Protein AF-A0A923IK73-F1 (afdb_monomer_lite)

Radius of gyration: 17.34 Å; chains: 1; bounding box: 47×24×45 Å

pLDDT: mean 95.34, std 6.05, range [48.44, 98.56]

Foldseek 3Di:
DQDAADPQQLVLLVVLLVQLLVLLVVVLVVVLVVLVVCCVPVVPDPVVSVVVSVVSVVVSVVVSCVQPPPDDRSCSLVNLLVSCLVVSDDLVSCPPGDPVSSVSSPVSNVVVVVD

Secondary structure (DSSP, 8-state):
------HHHHHHHHHHHHHHHHHHHHHHHHHHHHHHHHHHHH---HHHHHHHHHHHHHHHHHHHHHHHTT--GGGHHHHHHHHHHTTSS-GGGGTTS-HHHHHHHHHHHHHHHH-

Sequence (115 aa):
MNFEFSKADKKLVRQIIETGLQREFANGLVKMGKIIKDWELKGTSSQDAYYKLFKALKNFDKHIARRYDKLTGSQYKLIVASQLYDEVIGEDDLNGLSDEAKSEIISTSQIFREL

Structure (mmCIF, N/CA/C/O backbone):
data_AF-A0A923IK73-F1
#
_entry.id   AF-A0A923IK73-F1
#
loop_
_atom_site.group_PDB
_atom_site.id
_atom_site.type_symbol
_atom_site.label_atom_id
_atom_site.label_alt_id
_atom_site.label_comp_id
_atom_site.label_asym_id
_atom_site.label_entity_id
_atom_site.label_seq_id
_atom_site.pdbx_PDB_ins_code
_atom_site.Cartn_x
_atom_site.Cartn_y
_atom_site.Cartn_z
_atom_site.occupancy
_atom_site.B_iso_or_equiv
_atom_site.auth_seq_id
_atom_site.auth_comp_id
_atom_site.auth_asym_id
_atom_site.auth_atom_id
_atom_site.pdbx_PDB_model_num
ATOM 1 N N . MET A 1 1 ? 22.833 0.455 -5.876 1.00 48.44 1 MET A N 1
ATOM 2 C CA . MET A 1 1 ? 22.893 0.635 -7.342 1.00 48.44 1 MET A CA 1
ATOM 3 C C . MET A 1 1 ? 21.567 1.261 -7.765 1.00 48.44 1 MET A C 1
ATOM 5 O O . MET A 1 1 ? 20.534 0.730 -7.372 1.00 48.44 1 MET A O 1
ATOM 9 N N . ASN A 1 2 ? 21.569 2.427 -8.420 1.00 70.38 2 ASN A N 1
ATOM 10 C CA . ASN A 1 2 ? 20.329 3.107 -8.819 1.00 70.38 2 ASN A CA 1
ATOM 11 C C . ASN A 1 2 ? 19.827 2.490 -10.126 1.00 70.38 2 ASN A C 1
ATOM 13 O O . ASN A 1 2 ? 20.358 2.799 -11.187 1.00 70.38 2 ASN A O 1
ATOM 17 N N . PHE A 1 3 ? 18.838 1.604 -10.034 1.00 86.38 3 PHE A N 1
ATOM 18 C CA . PHE A 1 3 ? 18.122 1.109 -11.205 1.00 86.38 3 PHE A CA 1
ATOM 19 C C . PHE A 1 3 ? 17.236 2.220 -11.775 1.00 86.38 3 PHE A C 1
ATOM 21 O O . PHE A 1 3 ? 16.479 2.852 -11.032 1.00 86.38 3 PHE A O 1
ATOM 28 N N . GLU A 1 4 ? 17.318 2.450 -13.082 1.00 92.12 4 GLU A N 1
ATOM 29 C CA . GLU A 1 4 ? 16.491 3.425 -13.781 1.00 92.12 4 GLU A CA 1
ATOM 30 C C . GLU A 1 4 ? 15.623 2.730 -14.829 1.00 92.12 4 GLU A C 1
ATOM 32 O O . GLU A 1 4 ? 16.114 2.147 -15.788 1.00 92.12 4 GLU A O 1
ATOM 37 N N . PHE A 1 5 ? 14.306 2.845 -14.666 1.00 94.62 5 PHE A N 1
ATOM 38 C CA . PHE A 1 5 ? 13.351 2.309 -15.628 1.00 94.62 5 PHE A CA 1
ATOM 39 C C . PHE A 1 5 ? 13.496 2.957 -17.012 1.00 94.62 5 PHE A C 1
ATOM 41 O O . PHE A 1 5 ? 13.654 4.182 -17.141 1.00 94.62 5 PHE A O 1
ATOM 48 N N . SER A 1 6 ? 13.292 2.145 -18.050 1.00 95.81 6 SER A N 1
ATOM 49 C CA . SER A 1 6 ? 13.088 2.627 -19.415 1.00 95.81 6 SER A CA 1
ATOM 50 C C . SER A 1 6 ? 11.888 3.585 -19.493 1.00 95.81 6 SER A C 1
ATOM 52 O O . SER A 1 6 ? 11.014 3.609 -18.625 1.00 95.81 6 SER A O 1
ATOM 54 N N . LYS A 1 7 ? 11.789 4.391 -20.557 1.00 95.06 7 LYS A N 1
ATOM 55 C CA . LYS A 1 7 ? 10.639 5.300 -20.741 1.00 95.06 7 LYS A CA 1
ATOM 56 C C . LYS A 1 7 ? 9.302 4.544 -20.808 1.00 95.06 7 LYS A C 1
ATOM 58 O O . LYS A 1 7 ? 8.299 5.057 -20.312 1.00 95.06 7 LYS A O 1
ATOM 63 N N . ALA A 1 8 ? 9.297 3.356 -21.415 1.00 95.75 8 ALA A N 1
ATOM 64 C CA . ALA A 1 8 ? 8.117 2.500 -21.501 1.00 95.75 8 ALA A CA 1
ATOM 65 C C . ALA A 1 8 ? 7.738 1.949 -20.118 1.00 95.75 8 ALA A C 1
ATOM 67 O O . ALA A 1 8 ? 6.603 2.142 -19.682 1.00 95.75 8 ALA A O 1
ATOM 68 N N . ASP A 1 9 ? 8.708 1.398 -19.383 1.00 97.75 9 ASP A N 1
ATOM 69 C CA . ASP A 1 9 ? 8.479 0.868 -18.036 1.00 97.75 9 ASP A CA 1
ATOM 70 C C . ASP A 1 9 ? 8.059 1.972 -17.058 1.00 97.75 9 ASP A C 1
ATOM 72 O O . ASP A 1 9 ? 7.131 1.779 -16.284 1.00 97.75 9 ASP A O 1
ATOM 76 N N . LYS A 1 10 ? 8.637 3.183 -17.139 1.00 96.75 10 LYS A N 1
ATOM 77 C CA . LYS A 1 10 ? 8.213 4.338 -16.318 1.00 96.75 10 LYS A CA 1
ATOM 78 C C . LYS A 1 10 ? 6.726 4.647 -16.479 1.00 96.75 10 LYS A C 1
ATOM 80 O O . LYS A 1 10 ? 6.090 5.063 -15.512 1.00 96.75 10 LYS A O 1
ATOM 85 N N . LYS A 1 11 ? 6.174 4.493 -17.687 1.00 96.88 11 LYS A N 1
ATOM 86 C CA . LYS A 1 11 ? 4.744 4.717 -17.935 1.00 96.88 11 LYS A CA 1
ATOM 87 C C . LYS A 1 11 ? 3.901 3.638 -17.255 1.00 96.88 11 LYS A C 1
ATOM 89 O O . LYS A 1 11 ? 2.952 3.988 -16.563 1.00 96.88 11 LYS A O 1
ATOM 94 N N . LEU A 1 12 ? 4.264 2.369 -17.426 1.00 98.00 12 LEU A N 1
ATOM 95 C CA . LEU A 1 12 ? 3.551 1.240 -16.824 1.00 98.00 12 LEU A CA 1
ATOM 96 C C . LEU A 1 12 ? 3.639 1.271 -15.294 1.00 98.00 12 LEU A C 1
ATOM 98 O O . LEU A 1 12 ? 2.625 1.170 -14.615 1.00 98.00 12 LEU A O 1
ATOM 102 N N . VAL A 1 13 ? 4.822 1.539 -14.744 1.00 97.75 13 VAL A N 1
ATOM 103 C CA . VAL A 1 13 ? 5.033 1.676 -13.299 1.00 97.75 13 VAL A CA 1
ATOM 104 C C . VAL A 1 13 ? 4.153 2.770 -12.696 1.00 97.75 13 VAL A C 1
ATOM 106 O O . VAL A 1 13 ? 3.568 2.552 -11.642 1.00 97.75 13 VAL A O 1
ATOM 109 N N . ARG A 1 14 ? 3.981 3.924 -13.355 1.00 97.06 14 ARG A N 1
ATOM 110 C CA . ARG A 1 14 ? 3.040 4.954 -12.872 1.00 97.06 14 ARG A CA 1
ATOM 111 C C . ARG A 1 14 ? 1.612 4.426 -12.771 1.00 97.06 14 ARG A C 1
ATOM 113 O O . ARG A 1 14 ? 0.961 4.659 -11.761 1.00 97.06 14 ARG A O 1
ATOM 120 N N . GLN A 1 15 ? 1.157 3.688 -13.781 1.00 97.88 15 GLN A N 1
ATOM 121 C CA . GLN A 1 15 ? -0.184 3.098 -13.792 1.00 97.88 15 GLN A CA 1
ATOM 122 C C . GLN A 1 15 ? -0.352 2.051 -12.682 1.00 97.88 15 GLN A C 1
ATOM 124 O O . GLN A 1 15 ? -1.396 2.004 -12.033 1.00 97.88 15 GLN A O 1
ATOM 129 N N . ILE A 1 16 ? 0.686 1.253 -12.421 1.00 98.44 16 ILE A N 1
ATOM 130 C CA . ILE A 1 16 ? 0.715 0.293 -11.311 1.00 98.44 16 ILE A CA 1
ATOM 131 C C . ILE A 1 16 ? 0.646 1.033 -9.968 1.00 98.44 16 ILE A C 1
ATOM 133 O O . ILE A 1 16 ? -0.184 0.690 -9.129 1.00 98.44 16 ILE A O 1
ATOM 137 N N . ILE A 1 17 ? 1.443 2.094 -9.786 1.00 98.31 17 ILE A N 1
ATOM 138 C CA . ILE A 1 17 ? 1.437 2.927 -8.572 1.00 98.31 17 ILE A CA 1
ATOM 139 C C . ILE A 1 17 ? 0.049 3.520 -8.328 1.00 98.31 17 ILE A C 1
ATOM 141 O O . ILE A 1 17 ? -0.462 3.422 -7.213 1.00 98.31 17 ILE A O 1
ATOM 145 N N . GLU A 1 18 ? -0.567 4.106 -9.357 1.00 97.56 18 GLU A N 1
ATOM 146 C CA . GLU A 1 18 ? -1.918 4.674 -9.292 1.00 97.56 18 GL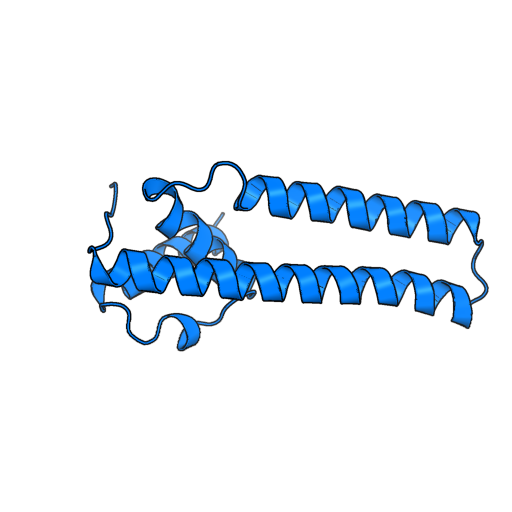U A CA 1
ATOM 147 C C . GLU A 1 18 ? -2.965 3.607 -8.950 1.00 97.56 18 GLU A C 1
ATOM 149 O O . GLU A 1 18 ? -3.819 3.831 -8.091 1.00 97.56 18 GLU A O 1
ATOM 154 N N . THR A 1 19 ? -2.866 2.425 -9.561 1.00 98.06 19 THR A N 1
ATOM 155 C CA . THR A 1 19 ? -3.750 1.286 -9.270 1.00 98.06 19 THR A CA 1
ATOM 156 C C . THR A 1 19 ? -3.612 0.841 -7.817 1.00 98.06 19 THR A C 1
ATOM 158 O O . THR A 1 19 ? -4.616 0.697 -7.115 1.00 98.06 19 THR A O 1
ATOM 161 N N . GLY A 1 20 ? -2.381 0.674 -7.334 1.00 98.25 20 GLY A N 1
ATOM 162 C CA . GLY A 1 20 ? -2.124 0.322 -5.945 1.00 98.25 20 GLY A CA 1
ATOM 163 C C . GLY A 1 20 ? -2.632 1.396 -4.981 1.00 98.25 20 GLY A C 1
ATOM 164 O O . GLY A 1 20 ? -3.307 1.061 -4.014 1.00 98.25 20 GLY A O 1
ATOM 165 N N . LEU A 1 21 ? -2.435 2.685 -5.282 1.00 98.06 21 LEU A N 1
ATOM 166 C CA . LEU A 1 21 ? -2.963 3.793 -4.479 1.00 98.06 21 LEU A CA 1
ATOM 167 C C . LEU A 1 21 ? -4.494 3.728 -4.347 1.00 98.06 21 LEU A C 1
ATOM 169 O O . LEU A 1 21 ? -5.022 3.877 -3.244 1.00 98.06 21 LEU A O 1
ATOM 173 N N . GLN A 1 22 ? -5.214 3.457 -5.440 1.00 98.31 22 GLN A N 1
ATOM 174 C CA . GLN A 1 22 ? -6.671 3.287 -5.394 1.00 98.31 22 GLN A CA 1
ATOM 175 C C . GLN A 1 22 ? -7.087 2.088 -4.532 1.00 98.31 22 GLN A C 1
ATOM 177 O O . GLN A 1 22 ? -8.014 2.202 -3.724 1.00 98.31 22 GLN A O 1
ATOM 182 N N . ARG A 1 23 ? -6.379 0.957 -4.639 1.00 98.56 23 ARG A N 1
ATOM 183 C CA . ARG A 1 23 ? -6.618 -0.219 -3.782 1.00 98.56 23 ARG A CA 1
ATOM 184 C C . ARG A 1 23 ? -6.357 0.092 -2.309 1.00 98.56 23 ARG A C 1
ATOM 186 O O . ARG A 1 23 ? -7.129 -0.330 -1.452 1.00 98.56 23 ARG A O 1
ATOM 193 N N . GLU A 1 24 ? -5.329 0.876 -1.993 1.00 98.06 24 GLU A N 1
ATOM 194 C CA . GLU A 1 24 ? -5.068 1.298 -0.615 1.00 98.06 24 GLU A CA 1
ATOM 195 C C . GLU A 1 24 ? -6.172 2.188 -0.059 1.00 98.06 24 GLU A C 1
ATOM 197 O O . GLU A 1 24 ? -6.609 1.959 1.070 1.00 98.06 24 GLU A O 1
ATOM 202 N N . PHE A 1 25 ? -6.661 3.158 -0.837 1.00 98.38 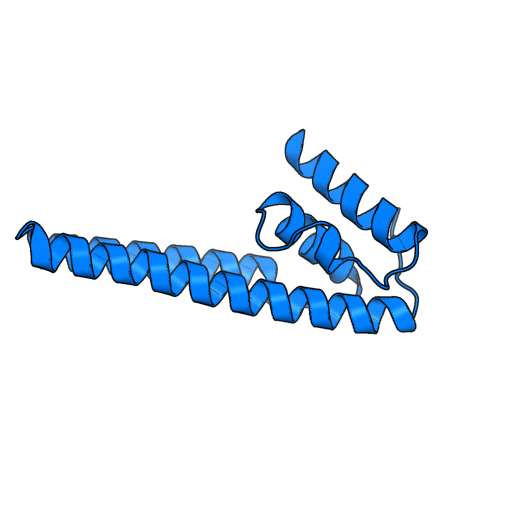25 PHE A N 1
ATOM 203 C CA . PHE A 1 25 ? -7.813 3.967 -0.436 1.00 98.38 25 PHE A CA 1
ATOM 204 C C . PHE A 1 25 ? -9.049 3.105 -0.190 1.00 98.38 25 PHE A C 1
ATOM 206 O O . PHE A 1 25 ? -9.685 3.254 0.854 1.00 98.38 25 PHE A O 1
ATOM 213 N N . ALA A 1 26 ? -9.351 2.160 -1.083 1.00 98.38 26 ALA A N 1
ATOM 214 C CA . ALA A 1 26 ? -10.454 1.221 -0.889 1.00 98.38 26 ALA A CA 1
ATOM 215 C C . ALA A 1 26 ? -10.283 0.404 0.407 1.00 98.38 26 ALA A C 1
ATOM 217 O O . ALA A 1 26 ? -11.202 0.335 1.225 1.00 98.38 26 ALA A O 1
ATOM 218 N N . ASN A 1 27 ? -9.086 -0.133 0.656 1.00 97.06 27 ASN A N 1
ATOM 219 C CA . ASN A 1 27 ? -8.768 -0.882 1.874 1.00 97.06 27 ASN A CA 1
ATOM 220 C C . ASN A 1 27 ? -8.884 -0.020 3.140 1.00 97.06 27 ASN A C 1
ATOM 222 O O . ASN A 1 27 ? -9.383 -0.487 4.168 1.00 97.06 27 ASN A O 1
ATOM 226 N N . GLY A 1 28 ? -8.442 1.238 3.081 1.00 97.56 28 GLY A N 1
ATOM 227 C CA . GLY A 1 28 ? -8.629 2.224 4.142 1.00 97.56 28 GLY A CA 1
ATOM 228 C C . GLY A 1 28 ? -10.111 2.437 4.437 1.00 97.56 28 GLY A C 1
ATOM 229 O O . GLY A 1 28 ? -10.549 2.232 5.565 1.00 97.56 28 GLY A O 1
ATOM 230 N N . LEU A 1 29 ? -10.916 2.743 3.419 1.00 98.38 29 LEU A N 1
ATOM 231 C CA . LEU A 1 29 ? -12.362 2.938 3.572 1.00 98.38 29 LEU A CA 1
ATOM 232 C C . LEU A 1 29 ? -13.056 1.711 4.179 1.00 98.38 29 LEU A C 1
ATOM 234 O O . LEU A 1 29 ? -13.865 1.865 5.094 1.00 98.38 29 LEU A O 1
ATOM 238 N N . VAL A 1 30 ? -12.697 0.497 3.753 1.00 98.19 30 VAL A N 1
ATOM 239 C CA . VAL A 1 30 ? -13.226 -0.752 4.331 1.00 98.19 30 VAL A CA 1
ATOM 240 C C . VAL A 1 30 ? -12.876 -0.876 5.818 1.00 98.19 30 VAL A C 1
ATOM 242 O O . VAL A 1 30 ? -13.745 -1.202 6.632 1.00 98.19 30 VAL A O 1
ATOM 245 N N . LYS A 1 31 ? -11.628 -0.583 6.208 1.00 97.31 31 LYS A N 1
ATOM 246 C CA . LYS A 1 31 ? -11.194 -0.613 7.619 1.00 97.31 31 LYS A CA 1
ATOM 247 C C . LYS A 1 31 ? -11.980 0.386 8.471 1.00 97.31 3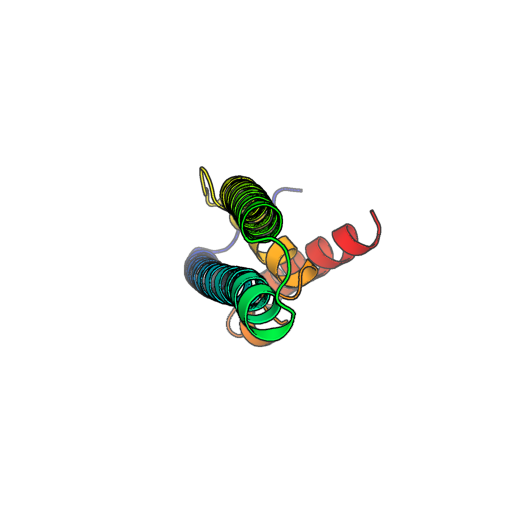1 LYS A C 1
ATOM 249 O O . LYS A 1 31 ? -12.417 0.038 9.567 1.00 97.31 31 LYS A O 1
ATOM 254 N N . MET A 1 32 ? -12.197 1.595 7.964 1.00 98.06 32 MET A N 1
ATOM 255 C CA . MET A 1 32 ? -12.959 2.648 8.643 1.00 98.06 32 MET A CA 1
ATOM 256 C C . MET A 1 32 ? -14.439 2.258 8.759 1.00 98.06 32 MET A C 1
ATOM 258 O O . MET A 1 32 ? -15.017 2.354 9.841 1.00 98.06 32 MET A O 1
ATOM 262 N N . GLY A 1 33 ? -15.029 1.728 7.685 1.00 97.94 33 GLY A N 1
ATOM 263 C CA . GLY A 1 33 ? -16.404 1.226 7.675 1.00 97.94 33 GLY A CA 1
ATOM 264 C C . GLY A 1 33 ? -16.630 0.095 8.680 1.00 97.94 33 GLY A C 1
ATOM 265 O O . GLY A 1 33 ? -17.665 0.057 9.340 1.00 97.94 33 GLY A O 1
ATOM 266 N N . LYS A 1 34 ? -15.638 -0.783 8.887 1.00 97.31 34 LYS A N 1
ATOM 267 C CA . LYS A 1 34 ? -15.707 -1.822 9.925 1.00 97.31 34 LYS A CA 1
ATOM 268 C C . LYS A 1 34 ? -15.815 -1.234 11.336 1.00 97.31 34 LYS A C 1
ATOM 270 O O . LYS A 1 34 ? -16.568 -1.775 12.137 1.00 97.31 34 LYS A O 1
ATOM 275 N N . ILE A 1 35 ? -15.112 -0.138 11.638 1.00 97.44 35 ILE A N 1
ATOM 276 C CA . ILE A 1 35 ? -15.198 0.532 12.951 1.00 97.44 35 ILE A CA 1
ATOM 277 C C . ILE A 1 35 ? -16.615 1.065 13.186 1.00 97.44 35 ILE A C 1
ATOM 279 O O . ILE A 1 35 ? -17.163 0.874 14.270 1.00 97.44 35 ILE A O 1
ATOM 283 N N . ILE A 1 36 ? -17.210 1.692 12.168 1.00 97.25 36 ILE A N 1
ATOM 284 C CA . ILE A 1 36 ? -18.583 2.215 12.231 1.00 97.25 36 ILE A CA 1
ATOM 285 C C . ILE A 1 36 ? -19.572 1.063 12.435 1.00 97.25 36 ILE A C 1
ATOM 287 O O . ILE A 1 36 ? -20.358 1.089 13.376 1.00 97.25 36 ILE A O 1
ATOM 291 N N . LYS A 1 37 ? -19.464 0.003 11.628 1.00 97.00 37 LYS A N 1
ATOM 292 C CA . LYS A 1 37 ? -20.332 -1.176 11.732 1.00 97.00 37 LYS A CA 1
ATOM 293 C C . LYS A 1 37 ? -20.208 -1.879 13.087 1.00 97.00 37 LYS A C 1
ATOM 295 O O . LYS A 1 37 ? -21.202 -2.324 13.651 1.00 97.00 37 LYS A O 1
ATOM 300 N N . ASP A 1 38 ? -18.993 -1.991 13.621 1.00 95.69 38 ASP A N 1
ATOM 301 C CA . ASP A 1 38 ? -18.765 -2.562 14.949 1.00 95.69 38 ASP A CA 1
ATOM 302 C C . ASP A 1 38 ? -19.445 -1.727 16.042 1.00 95.69 38 ASP A C 1
ATOM 304 O O . ASP A 1 38 ? -20.010 -2.304 16.970 1.00 95.69 38 ASP A O 1
ATOM 308 N N . TRP A 1 39 ? -19.428 -0.397 15.927 1.00 96.75 39 TRP A N 1
ATOM 309 C CA . TRP A 1 39 ? -20.139 0.496 16.842 1.00 96.75 39 TRP A CA 1
ATOM 310 C C . TRP A 1 39 ? -21.658 0.315 16.765 1.00 96.75 39 TRP A C 1
ATOM 312 O O . TRP A 1 39 ? -22.287 0.110 17.804 1.00 96.75 39 TRP A O 1
ATOM 322 N N . GLU A 1 40 ? -22.222 0.302 15.556 1.00 95.81 40 GLU A N 1
ATOM 323 C CA . GLU A 1 40 ? -23.660 0.114 15.321 1.00 95.81 40 GLU A CA 1
ATOM 324 C C . GLU A 1 40 ? -24.170 -1.230 15.861 1.00 95.81 40 GLU A C 1
ATOM 326 O O . GLU A 1 40 ? -25.242 -1.294 16.457 1.00 95.81 40 GLU A O 1
ATOM 331 N N . LEU A 1 41 ? -23.400 -2.309 15.680 1.00 95.75 41 LEU A N 1
ATOM 332 C CA . LEU A 1 41 ? -23.828 -3.661 16.051 1.00 95.75 41 LEU A CA 1
ATOM 333 C C . LEU A 1 41 ? -23.578 -4.009 17.519 1.00 95.75 41 LEU A C 1
ATOM 335 O O . LEU A 1 41 ? -24.355 -4.754 18.112 1.00 95.75 41 LEU A O 1
ATOM 339 N N . LYS A 1 42 ? -22.467 -3.542 18.098 1.00 92.81 42 LYS A N 1
ATOM 340 C CA . LYS A 1 42 ? -22.041 -3.947 19.450 1.00 92.81 42 LYS A CA 1
ATOM 341 C C . LYS A 1 42 ? -22.469 -2.957 20.528 1.00 92.81 42 LYS A C 1
ATOM 343 O O . LYS A 1 42 ? -22.237 -3.229 21.703 1.00 92.81 42 LYS A O 1
ATOM 348 N N . GLY A 1 43 ? -23.036 -1.808 20.151 1.00 82.62 43 GLY A N 1
ATOM 349 C CA . GLY A 1 43 ? -23.468 -0.777 21.097 1.00 82.62 43 GLY A CA 1
ATOM 350 C C . GLY A 1 43 ? -22.323 -0.216 21.945 1.00 82.62 43 GLY A C 1
ATOM 351 O O . GLY A 1 43 ? -22.540 0.207 23.077 1.00 82.62 43 GLY A O 1
ATOM 352 N N . THR A 1 44 ? -21.085 -0.251 21.436 1.00 83.62 44 THR A N 1
ATOM 353 C CA . THR A 1 44 ? -19.932 0.331 22.141 1.00 83.62 44 THR A CA 1
ATOM 354 C C . THR A 1 44 ? -20.108 1.840 22.307 1.00 83.62 44 THR A C 1
ATOM 356 O O . THR A 1 44 ? -20.816 2.468 21.525 1.00 83.62 44 THR A O 1
ATOM 359 N N . SER A 1 45 ? -19.418 2.444 23.277 1.00 94.00 45 SER A N 1
ATOM 360 C CA . SER A 1 45 ? -19.421 3.900 23.462 1.00 94.00 45 SER A CA 1
ATOM 361 C C . SER A 1 45 ? -19.139 4.644 22.150 1.00 94.00 45 SER A C 1
ATOM 363 O O . SER A 1 45 ? -18.128 4.395 21.484 1.00 94.00 45 SER A O 1
ATOM 365 N N . SER A 1 46 ? -20.009 5.594 21.796 1.00 96.19 46 SER A N 1
ATOM 366 C CA . SER A 1 46 ? -19.834 6.443 20.611 1.00 96.19 46 SER A CA 1
ATOM 367 C C . SER A 1 46 ? -18.542 7.259 20.678 1.00 96.19 46 SER A C 1
ATOM 369 O O . SER A 1 46 ? -17.899 7.482 19.654 1.00 96.19 46 SER A O 1
ATOM 371 N N . GLN A 1 47 ? -18.117 7.655 21.882 1.00 97.25 47 GLN A N 1
ATOM 372 C CA . GLN A 1 47 ? -16.851 8.358 22.094 1.00 97.25 47 GLN A CA 1
ATOM 373 C C . GLN A 1 47 ? -15.652 7.472 21.726 1.00 97.25 47 GLN A C 1
ATOM 375 O O . GLN A 1 47 ? -14.744 7.911 21.017 1.00 97.25 47 GLN A O 1
ATOM 380 N N . ASP A 1 48 ? -15.665 6.206 22.146 1.00 96.38 48 ASP A N 1
ATOM 381 C CA . ASP A 1 48 ? -14.589 5.263 21.832 1.00 96.38 48 ASP A CA 1
ATOM 382 C C . ASP A 1 48 ? -14.537 4.949 20.338 1.00 96.38 48 ASP A C 1
ATOM 384 O O . ASP A 1 48 ? -13.454 4.891 19.749 1.00 96.38 48 ASP A O 1
ATOM 388 N N . ALA A 1 49 ? -15.701 4.755 19.713 1.00 97.38 49 ALA A N 1
ATOM 389 C CA . ALA A 1 49 ? -15.807 4.536 18.275 1.00 97.38 49 ALA A CA 1
ATOM 390 C C . ALA A 1 49 ? -15.249 5.729 17.487 1.00 97.38 49 ALA A C 1
ATOM 392 O O . ALA A 1 49 ? -14.431 5.538 16.582 1.00 97.38 49 ALA A O 1
ATOM 393 N N . TYR A 1 50 ? -15.605 6.953 17.888 1.00 97.81 50 TYR A N 1
ATOM 394 C CA . TYR A 1 50 ? -15.093 8.185 17.292 1.00 97.81 50 TYR A CA 1
ATOM 395 C C . TYR A 1 50 ? -13.563 8.273 17.378 1.00 97.81 50 TYR A C 1
ATOM 397 O O . TYR A 1 50 ? -12.896 8.473 16.360 1.00 97.81 50 TYR A O 1
ATOM 405 N N . TYR A 1 51 ? -12.973 8.062 18.559 1.00 98.00 51 TYR A N 1
ATOM 406 C CA . TYR A 1 51 ? -11.515 8.128 18.702 1.00 98.00 51 TYR A CA 1
ATOM 407 C C . TYR A 1 51 ? -10.790 7.008 17.953 1.00 98.00 51 TYR A C 1
ATOM 409 O O . TYR A 1 51 ? -9.718 7.246 17.388 1.00 98.00 51 TYR A O 1
ATOM 417 N N . LYS A 1 52 ? -11.363 5.799 17.900 1.00 97.44 52 LYS A N 1
ATOM 418 C CA . LYS A 1 52 ? -10.822 4.695 17.091 1.00 97.44 52 LYS A CA 1
ATOM 419 C C . LYS A 1 52 ? -10.826 5.046 15.608 1.00 97.44 52 LYS A C 1
ATOM 421 O O . LYS A 1 52 ? -9.798 4.866 14.954 1.00 97.44 52 LYS A O 1
ATOM 426 N N . LEU A 1 53 ? -11.935 5.584 15.099 1.00 98.25 53 LEU A N 1
ATOM 427 C CA . LEU A 1 53 ? -12.056 6.015 13.708 1.00 98.25 53 LEU A CA 1
ATOM 428 C C . LEU A 1 53 ? -11.043 7.117 13.384 1.00 98.25 53 LEU A C 1
ATOM 430 O O . LEU A 1 53 ? -10.291 6.994 12.419 1.00 98.25 53 LEU A O 1
ATOM 434 N N . PHE A 1 54 ? -10.957 8.150 14.225 1.00 98.25 54 PHE A N 1
ATOM 435 C CA . PHE A 1 54 ? -10.003 9.244 14.046 1.00 98.25 54 PHE A CA 1
ATOM 436 C C . PHE A 1 54 ? -8.550 8.752 14.039 1.00 98.25 54 PHE A C 1
ATOM 438 O O . PHE A 1 54 ? -7.760 9.140 13.177 1.00 98.25 54 PHE A O 1
ATOM 445 N N . LYS A 1 55 ? -8.184 7.859 14.967 1.00 98.31 55 LYS A N 1
ATOM 446 C CA . LYS A 1 55 ? -6.839 7.269 15.016 1.00 98.31 55 LYS A CA 1
ATOM 447 C C . LYS A 1 55 ? -6.541 6.438 13.766 1.00 98.31 55 LYS A C 1
ATOM 449 O O . LYS A 1 55 ? -5.437 6.542 13.233 1.00 98.31 55 LYS A O 1
ATOM 454 N N . ALA A 1 56 ? -7.502 5.641 13.297 1.00 98.19 56 ALA A N 1
ATOM 455 C CA . ALA A 1 56 ? -7.363 4.859 12.071 1.00 98.19 56 ALA A CA 1
ATOM 456 C C . ALA A 1 56 ? -7.157 5.766 10.849 1.00 98.19 56 ALA A C 1
ATOM 458 O O . ALA A 1 56 ? -6.207 5.552 10.097 1.00 98.19 56 ALA A O 1
ATOM 459 N N . LEU A 1 57 ? -7.966 6.823 10.711 1.00 98.25 57 LEU A N 1
ATOM 460 C CA . LEU A 1 57 ? -7.838 7.820 9.647 1.00 98.25 57 LEU A CA 1
ATOM 461 C C . LEU A 1 57 ? -6.473 8.510 9.670 1.00 98.25 57 LEU A C 1
ATOM 463 O O . LEU A 1 57 ? -5.781 8.525 8.659 1.00 98.25 57 LEU A O 1
ATOM 467 N N . LYS A 1 58 ? -6.041 9.005 10.833 1.00 98.44 58 LYS A N 1
ATOM 468 C CA . LYS A 1 58 ? -4.747 9.684 10.986 1.00 98.44 58 LYS A CA 1
ATOM 469 C C . LYS A 1 58 ? -3.561 8.777 10.649 1.00 98.44 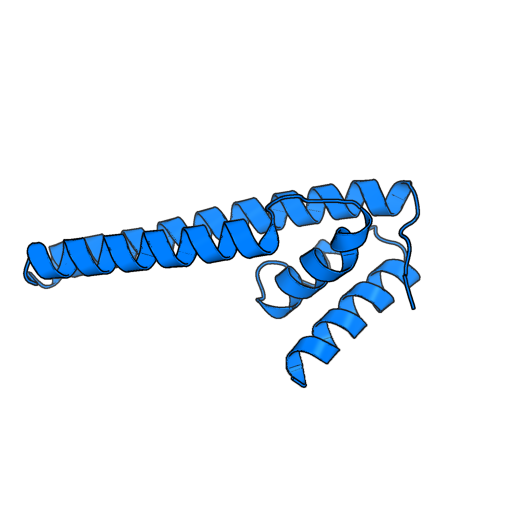58 LYS A C 1
ATOM 471 O O . LYS A 1 58 ? -2.580 9.232 10.070 1.00 98.44 58 LYS A O 1
ATOM 476 N N . ASN A 1 59 ? -3.612 7.510 11.050 1.00 98.12 59 ASN A N 1
ATOM 477 C 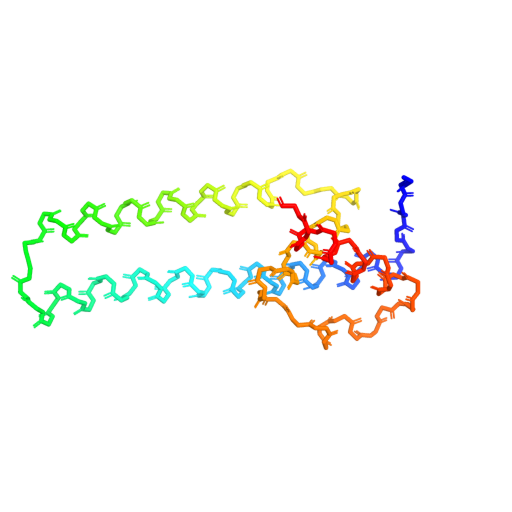CA . ASN A 1 59 ? -2.546 6.559 10.736 1.00 98.12 59 ASN A CA 1
ATOM 478 C C . ASN A 1 59 ? -2.529 6.201 9.248 1.00 98.12 59 ASN A C 1
ATOM 480 O O . ASN A 1 59 ? -1.452 6.079 8.670 1.00 98.12 59 ASN A O 1
ATOM 484 N N . PHE A 1 60 ? -3.705 6.052 8.640 1.00 98.00 60 PHE A N 1
ATOM 485 C CA . PHE A 1 60 ? -3.829 5.787 7.214 1.00 98.00 60 PHE A CA 1
ATOM 486 C C . PHE A 1 60 ? -3.319 6.963 6.370 1.00 98.00 60 PHE A C 1
ATOM 488 O O . PHE A 1 60 ? -2.511 6.755 5.473 1.00 98.00 60 PHE A O 1
ATOM 495 N N . ASP A 1 61 ? -3.691 8.194 6.720 1.00 97.56 61 ASP A N 1
ATOM 496 C CA . ASP A 1 61 ?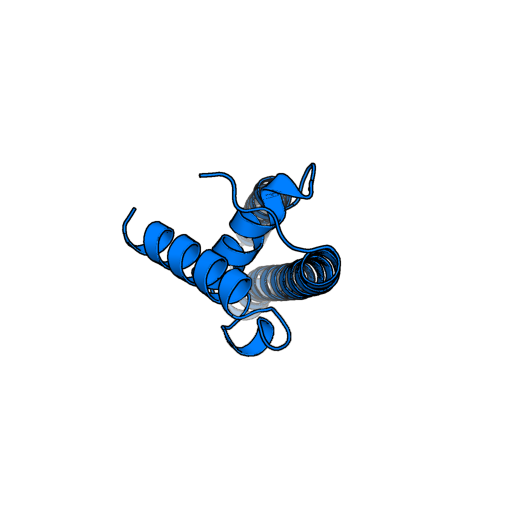 -3.199 9.415 6.070 1.00 97.56 61 ASP A CA 1
ATOM 497 C C . ASP A 1 61 ? -1.664 9.506 6.111 1.00 97.56 61 ASP A C 1
ATOM 499 O O . ASP A 1 61 ? -1.015 9.658 5.079 1.00 97.56 61 ASP A O 1
ATOM 503 N N . LYS A 1 62 ? -1.059 9.260 7.282 1.00 97.81 62 LYS A N 1
ATOM 504 C CA . LYS A 1 62 ? 0.405 9.186 7.421 1.00 97.81 62 LYS A CA 1
ATOM 505 C C . LYS A 1 62 ? 1.046 8.120 6.535 1.00 97.81 62 LYS A C 1
ATOM 507 O O . LYS A 1 62 ? 2.148 8.335 6.037 1.00 97.81 62 LYS A O 1
ATOM 512 N N . HIS A 1 63 ? 0.407 6.960 6.392 1.00 96.62 63 HIS A N 1
ATOM 513 C CA . HIS A 1 63 ? 0.901 5.877 5.540 1.00 96.62 63 HIS A CA 1
ATOM 514 C C . HIS A 1 63 ? 0.894 6.282 4.065 1.00 96.62 63 HIS A C 1
ATOM 516 O O . HIS A 1 63 ? 1.925 6.155 3.403 1.00 96.62 63 HIS A O 1
ATOM 522 N N . ILE A 1 64 ? -0.224 6.835 3.585 1.00 97.62 64 ILE A N 1
ATOM 523 C CA . ILE A 1 64 ? -0.359 7.338 2.213 1.00 97.62 64 ILE A CA 1
ATOM 524 C C . ILE A 1 64 ? 0.659 8.453 1.955 1.00 97.62 64 ILE A C 1
ATOM 526 O O . ILE A 1 64 ? 1.441 8.352 1.011 1.00 97.62 64 ILE A O 1
ATOM 530 N N . ALA A 1 65 ? 0.743 9.449 2.837 1.00 96.44 65 ALA A N 1
ATOM 531 C CA . ALA A 1 65 ? 1.716 10.532 2.726 1.00 96.44 65 ALA A CA 1
ATOM 532 C C . ALA A 1 65 ? 3.157 9.999 2.656 1.00 96.44 65 ALA A C 1
ATOM 534 O O . ALA A 1 65 ? 3.908 10.330 1.743 1.00 96.44 65 ALA A O 1
ATOM 535 N N . ARG A 1 66 ? 3.544 9.087 3.563 1.00 94.75 66 ARG A N 1
ATOM 536 C CA . ARG A 1 66 ? 4.896 8.496 3.580 1.00 94.75 66 ARG A CA 1
ATOM 537 C C . ARG A 1 66 ? 5.258 7.818 2.259 1.00 94.75 66 ARG A C 1
ATOM 539 O O . ARG A 1 66 ? 6.424 7.845 1.871 1.00 94.75 66 ARG A O 1
ATOM 546 N N . ARG A 1 67 ? 4.294 7.160 1.616 1.00 95.44 67 ARG A N 1
ATOM 547 C CA . ARG A 1 67 ? 4.541 6.388 0.398 1.00 95.44 67 ARG A CA 1
ATOM 548 C C . ARG A 1 67 ? 4.483 7.234 -0.869 1.00 95.44 67 ARG A C 1
ATOM 550 O O . ARG A 1 67 ? 5.293 7.002 -1.762 1.00 95.44 67 ARG A O 1
ATOM 557 N N . TYR A 1 68 ? 3.537 8.163 -0.967 1.00 95.75 68 TYR A N 1
ATOM 558 C CA . TYR A 1 68 ? 3.205 8.818 -2.234 1.00 95.75 68 TYR A CA 1
ATOM 559 C C . TYR A 1 68 ? 3.500 10.320 -2.264 1.00 95.75 68 TYR A C 1
ATOM 561 O O . TYR A 1 68 ? 3.547 10.891 -3.357 1.00 95.75 68 TYR A O 1
ATOM 569 N N . ASP A 1 69 ? 3.740 10.976 -1.123 1.00 92.81 69 ASP A N 1
ATOM 570 C CA . ASP A 1 69 ? 4.107 12.391 -1.148 1.00 92.81 69 ASP A CA 1
ATOM 571 C C . ASP A 1 69 ? 5.449 12.585 -1.849 1.00 92.81 69 ASP A C 1
ATOM 573 O O . ASP A 1 69 ? 6.412 11.839 -1.655 1.00 92.81 69 ASP A O 1
ATOM 577 N N . LYS A 1 70 ? 5.522 13.655 -2.648 1.00 87.25 70 LYS A N 1
ATOM 578 C CA . LYS A 1 70 ? 6.715 14.035 -3.421 1.00 87.25 70 LYS A CA 1
ATOM 579 C C . LYS A 1 70 ? 7.175 12.941 -4.389 1.00 87.25 70 LYS A C 1
ATOM 581 O O . LYS A 1 70 ? 8.370 12.830 -4.640 1.00 87.25 70 LYS A O 1
ATOM 586 N N . LEU A 1 71 ? 6.235 12.176 -4.947 1.00 90.00 71 LEU A N 1
ATOM 587 C CA . LEU A 1 71 ? 6.496 11.119 -5.919 1.00 90.00 71 LEU A CA 1
ATOM 588 C C . LEU A 1 71 ? 7.373 11.602 -7.090 1.00 90.00 71 LEU A C 1
ATOM 590 O O . LEU A 1 71 ? 6.950 12.391 -7.936 1.00 90.00 71 LEU A O 1
ATOM 594 N N . THR A 1 72 ? 8.582 11.057 -7.181 1.00 91.56 72 THR A N 1
ATOM 595 C CA . THR A 1 72 ? 9.528 11.270 -8.283 1.00 91.56 72 THR A CA 1
ATOM 596 C C . THR A 1 72 ? 9.913 9.948 -8.943 1.00 91.56 72 THR A C 1
ATOM 598 O O . THR A 1 72 ? 9.772 8.873 -8.362 1.00 91.56 72 THR A O 1
ATOM 601 N N . GLY A 1 73 ? 10.427 10.014 -10.176 1.00 89.69 73 GLY A N 1
ATOM 602 C CA . GLY A 1 73 ? 10.798 8.820 -10.944 1.00 89.69 73 GLY A CA 1
ATOM 603 C C . GLY A 1 73 ? 11.852 7.930 -10.274 1.00 89.69 73 GLY A C 1
ATOM 604 O O . GLY A 1 73 ? 11.842 6.723 -10.493 1.00 89.69 73 GLY A O 1
ATOM 605 N N . SER A 1 74 ? 12.722 8.491 -9.429 1.00 90.19 74 SER A N 1
ATOM 606 C CA . SER A 1 74 ? 13.721 7.727 -8.668 1.00 90.19 74 SER A CA 1
ATOM 607 C C . SER A 1 74 ? 13.106 6.875 -7.551 1.00 90.19 74 SER A C 1
ATOM 609 O O . SER A 1 74 ? 13.709 5.893 -7.129 1.00 90.19 74 SER A O 1
ATOM 611 N N . GLN A 1 75 ? 11.899 7.210 -7.087 1.00 93.25 75 GLN A N 1
ATOM 612 C CA . GLN A 1 75 ? 11.204 6.480 -6.021 1.00 93.25 75 GLN A CA 1
ATOM 613 C C . GLN A 1 75 ? 10.320 5.348 -6.550 1.00 93.25 75 GLN A C 1
ATOM 615 O O . GLN A 1 75 ? 9.859 4.521 -5.769 1.00 93.25 75 GLN A O 1
ATOM 620 N N . TYR A 1 76 ? 10.095 5.279 -7.863 1.00 96.06 76 TYR A N 1
ATOM 621 C CA . TYR A 1 76 ? 9.163 4.330 -8.475 1.00 96.06 76 TYR A CA 1
ATOM 622 C C . TYR A 1 76 ? 9.443 2.882 -8.088 1.00 96.06 76 TYR A C 1
ATOM 624 O O . TYR A 1 76 ? 8.519 2.175 -7.697 1.00 96.06 76 TYR A O 1
ATOM 632 N N . LYS A 1 77 ? 10.715 2.462 -8.112 1.00 96.31 77 LYS A N 1
ATOM 633 C CA . LYS A 1 77 ? 11.080 1.085 -7.763 1.00 96.31 77 LYS A CA 1
ATOM 634 C C . LYS A 1 77 ? 10.700 0.776 -6.319 1.00 96.31 77 LYS A C 1
ATOM 636 O O . LYS A 1 77 ? 10.055 -0.230 -6.056 1.00 96.31 77 LYS A O 1
ATOM 641 N N . LEU A 1 78 ? 11.071 1.668 -5.400 1.00 95.25 78 LEU A N 1
ATOM 642 C CA . LEU A 1 78 ? 10.807 1.498 -3.973 1.00 95.25 78 LEU A CA 1
ATOM 643 C C . LEU A 1 78 ? 9.309 1.463 -3.676 1.00 95.25 78 LEU A C 1
ATOM 645 O O . LEU A 1 78 ? 8.880 0.670 -2.844 1.00 95.25 78 LEU A O 1
ATOM 649 N N . ILE A 1 79 ? 8.515 2.292 -4.354 1.00 96.94 79 ILE A N 1
ATOM 650 C CA . ILE A 1 79 ? 7.069 2.364 -4.132 1.00 96.94 79 ILE A CA 1
ATOM 651 C C . ILE A 1 79 ? 6.375 1.108 -4.646 1.00 96.94 79 ILE A C 1
ATOM 653 O O . ILE A 1 79 ? 5.618 0.511 -3.886 1.00 96.94 79 ILE A O 1
ATOM 657 N N . VAL A 1 80 ? 6.656 0.668 -5.876 1.00 97.69 80 VAL A N 1
ATOM 658 C CA . VAL A 1 80 ? 6.047 -0.561 -6.415 1.00 97.69 80 VAL A CA 1
ATOM 659 C C . VAL A 1 80 ? 6.486 -1.782 -5.610 1.00 97.69 80 VAL A C 1
ATOM 661 O O . VAL A 1 80 ? 5.648 -2.593 -5.232 1.00 97.69 80 VAL A O 1
ATOM 664 N N . ALA A 1 81 ? 7.770 -1.881 -5.253 1.00 97.69 81 ALA A N 1
ATOM 665 C CA . ALA A 1 81 ? 8.257 -2.953 -4.385 1.00 97.69 81 ALA A CA 1
ATOM 666 C C . ALA A 1 81 ? 7.585 -2.928 -3.001 1.00 97.69 81 ALA A C 1
ATOM 668 O O . ALA A 1 81 ? 7.263 -3.977 -2.455 1.00 97.69 81 ALA A O 1
ATOM 669 N N . SER A 1 82 ? 7.323 -1.739 -2.446 1.00 96.88 82 SER A N 1
ATOM 670 C CA . SER A 1 82 ? 6.601 -1.591 -1.174 1.00 96.88 82 SER A CA 1
ATOM 671 C C . SER A 1 82 ? 5.126 -1.985 -1.295 1.00 96.88 82 SER A C 1
ATOM 673 O O . SER A 1 82 ? 4.586 -2.578 -0.369 1.00 96.88 82 SER A O 1
ATOM 675 N N . GLN A 1 83 ? 4.468 -1.657 -2.413 1.00 98.00 83 GLN A N 1
ATOM 676 C CA . GLN A 1 83 ? 3.092 -2.085 -2.690 1.00 98.00 83 GLN A CA 1
ATOM 677 C C . GLN A 1 83 ? 3.005 -3.608 -2.853 1.00 98.00 83 GLN A C 1
ATOM 679 O O . GLN A 1 83 ? 2.036 -4.202 -2.392 1.00 98.00 83 GLN A O 1
ATOM 684 N N . LEU A 1 84 ? 4.006 -4.233 -3.480 1.00 98.12 84 LEU A N 1
ATOM 685 C CA . LEU A 1 84 ? 4.085 -5.688 -3.632 1.00 98.12 84 LEU A CA 1
ATOM 686 C C . LEU A 1 84 ? 4.361 -6.384 -2.290 1.00 98.12 84 LEU A C 1
ATOM 688 O O . LEU A 1 84 ? 3.735 -7.390 -1.970 1.00 98.12 84 LEU A O 1
ATOM 692 N N . TYR A 1 85 ? 5.262 -5.822 -1.481 1.00 97.50 85 TYR A N 1
ATOM 693 C CA . TYR A 1 85 ? 5.561 -6.311 -0.134 1.00 97.50 85 TYR A CA 1
ATOM 694 C C . TYR A 1 85 ? 4.328 -6.285 0.781 1.00 97.50 85 TYR A C 1
ATOM 696 O O . TYR A 1 85 ? 4.035 -7.284 1.432 1.00 97.50 85 TYR A O 1
ATOM 704 N N . ASP A 1 86 ? 3.582 -5.176 0.776 1.00 96.69 86 ASP A N 1
ATOM 705 C CA . ASP A 1 86 ? 2.347 -5.008 1.557 1.00 96.69 86 ASP A CA 1
ATOM 706 C C . ASP A 1 86 ? 1.120 -5.695 0.920 1.00 96.69 86 ASP A C 1
ATOM 708 O O . ASP A 1 86 ? -0.001 -5.505 1.397 1.00 96.69 86 ASP A O 1
ATOM 712 N N . GLU A 1 87 ? 1.309 -6.449 -0.170 1.00 97.06 87 GLU A N 1
ATOM 713 C CA . GLU A 1 87 ? 0.255 -7.187 -0.885 1.00 97.06 87 GLU A CA 1
ATOM 714 C C . GLU A 1 87 ? -0.895 -6.287 -1.390 1.00 97.06 87 GLU A C 1
ATOM 716 O O . GLU A 1 87 ? -2.038 -6.710 -1.564 1.00 97.06 87 GLU A O 1
ATOM 721 N N . VAL A 1 88 ? -0.595 -5.012 -1.651 1.00 97.94 88 VAL A N 1
ATOM 722 C CA . VAL A 1 88 ? -1.511 -4.049 -2.290 1.00 97.94 88 VAL A CA 1
ATOM 723 C C . VAL A 1 88 ? -1.664 -4.362 -3.782 1.00 97.94 88 VAL A C 1
ATOM 725 O O . VAL A 1 88 ? -2.737 -4.188 -4.372 1.00 97.94 88 VAL A O 1
ATOM 728 N N . ILE A 1 89 ? -0.571 -4.810 -4.393 1.00 98.25 89 ILE A N 1
ATOM 729 C CA . ILE A 1 89 ? -0.503 -5.324 -5.760 1.00 98.25 89 ILE A CA 1
ATOM 730 C C . ILE A 1 89 ? 0.083 -6.737 -5.732 1.00 98.25 89 ILE A C 1
ATOM 732 O O . ILE A 1 89 ? 0.790 -7.091 -4.789 1.00 98.25 89 ILE A O 1
ATOM 736 N N . GLY A 1 90 ? -0.210 -7.532 -6.756 1.00 97.62 90 GLY A N 1
ATOM 737 C CA . GLY A 1 90 ? 0.384 -8.848 -6.976 1.00 97.62 90 GLY A CA 1
ATOM 738 C C . GLY A 1 90 ? 1.433 -8.827 -8.086 1.00 97.62 90 GLY A C 1
ATOM 739 O O . GLY A 1 90 ? 1.561 -7.849 -8.822 1.00 97.62 90 GLY A O 1
ATOM 740 N N . GLU A 1 91 ? 2.164 -9.931 -8.249 1.00 96.75 91 GLU A N 1
ATOM 741 C CA . GLU A 1 91 ? 3.129 -10.076 -9.351 1.00 96.75 91 GLU A CA 1
ATOM 742 C C . GLU A 1 91 ? 2.462 -9.965 -10.731 1.00 96.75 91 GLU A C 1
ATOM 744 O O . GLU A 1 91 ? 3.060 -9.432 -11.664 1.00 96.75 91 GLU A O 1
ATOM 749 N N . ASP A 1 92 ? 1.193 -10.369 -10.847 1.00 97.50 92 ASP A N 1
ATOM 750 C CA . ASP A 1 92 ? 0.412 -10.227 -12.079 1.00 97.50 92 ASP A CA 1
ATOM 751 C C . ASP A 1 92 ? 0.207 -8.765 -12.500 1.00 97.50 92 ASP A C 1
ATOM 753 O O . ASP A 1 92 ? 0.100 -8.479 -13.695 1.00 97.50 92 ASP A O 1
ATOM 757 N N . ASP A 1 93 ? 0.200 -7.820 -11.552 1.00 98.06 93 ASP A N 1
ATOM 758 C CA . ASP A 1 93 ? 0.123 -6.388 -11.864 1.00 98.06 93 ASP A CA 1
ATOM 759 C C . ASP A 1 93 ? 1.411 -5.882 -12.536 1.00 98.06 93 ASP A C 1
ATOM 761 O O . ASP A 1 93 ? 1.410 -4.824 -13.163 1.00 98.06 93 ASP A O 1
ATOM 765 N N . LEU A 1 94 ? 2.513 -6.636 -12.446 1.00 98.00 94 LEU A N 1
ATOM 766 C CA . LEU A 1 94 ? 3.776 -6.314 -13.113 1.00 98.00 94 LEU A CA 1
ATOM 767 C C . LEU A 1 94 ? 3.799 -6.777 -14.576 1.00 98.00 94 LEU A C 1
ATOM 769 O O . LEU A 1 94 ? 4.777 -6.527 -15.288 1.00 98.00 94 LEU A O 1
ATOM 773 N N . ASN A 1 95 ? 2.757 -7.466 -15.050 1.00 95.88 95 ASN A N 1
ATOM 774 C CA . ASN A 1 95 ? 2.683 -7.928 -16.430 1.00 95.88 95 ASN A CA 1
ATOM 775 C C . ASN A 1 95 ? 2.779 -6.760 -17.425 1.00 95.88 95 ASN A C 1
ATOM 777 O O . ASN A 1 95 ? 2.151 -5.719 -17.272 1.00 95.88 95 ASN A O 1
ATOM 781 N N . GLY A 1 96 ? 3.601 -6.941 -18.462 1.00 95.31 96 GLY A N 1
ATOM 782 C CA . GLY A 1 96 ? 3.913 -5.905 -19.449 1.00 95.31 96 GLY A CA 1
ATOM 783 C C . GLY A 1 96 ? 5.183 -5.100 -19.158 1.00 95.31 96 GLY A C 1
ATOM 784 O O . GLY A 1 96 ? 5.708 -4.488 -20.086 1.00 95.31 96 GLY A O 1
ATOM 785 N N . LEU A 1 97 ? 5.711 -5.131 -17.927 1.00 97.75 97 LEU A N 1
ATOM 786 C CA . LEU A 1 97 ? 7.067 -4.646 -17.652 1.00 97.75 97 LEU A CA 1
ATOM 787 C C . LEU A 1 97 ? 8.116 -5.575 -18.269 1.00 97.75 97 LEU A C 1
ATOM 789 O O . LEU A 1 97 ? 7.885 -6.781 -18.403 1.00 97.75 97 LEU A O 1
ATOM 793 N N . SER A 1 98 ? 9.279 -5.009 -18.589 1.00 97.94 98 SER A N 1
ATOM 794 C CA . SER A 1 98 ? 10.462 -5.788 -18.966 1.00 97.94 98 SER A CA 1
ATOM 795 C C . SER A 1 98 ? 10.894 -6.756 -17.855 1.00 97.94 98 SER A C 1
ATOM 797 O O . SER A 1 98 ? 10.696 -6.487 -16.667 1.00 97.94 98 SER A O 1
ATOM 799 N N . ASP A 1 99 ? 11.519 -7.876 -18.230 1.00 97.31 99 ASP A N 1
ATOM 800 C CA . ASP A 1 99 ? 11.984 -8.889 -17.268 1.00 97.31 99 ASP A CA 1
ATOM 801 C C . ASP A 1 99 ? 12.985 -8.309 -16.258 1.00 97.31 99 ASP A C 1
ATOM 803 O O . ASP A 1 99 ? 12.930 -8.622 -15.069 1.00 97.31 99 ASP A O 1
ATOM 807 N N . GLU A 1 100 ? 13.847 -7.391 -16.706 1.00 96.62 100 GLU A N 1
ATOM 808 C CA . GLU A 1 100 ? 14.781 -6.663 -15.844 1.00 96.62 100 GLU A CA 1
ATOM 809 C C . GLU A 1 100 ? 14.039 -5.800 -14.810 1.00 96.62 100 GLU A C 1
ATOM 811 O O . GLU A 1 100 ? 14.307 -5.897 -13.611 1.00 96.62 100 GLU A O 1
ATOM 816 N N . ALA A 1 101 ? 13.048 -5.011 -15.244 1.00 97.31 101 ALA A N 1
ATOM 817 C CA . ALA A 1 101 ? 12.239 -4.181 -14.354 1.00 97.31 101 ALA A CA 1
ATOM 818 C C . ALA A 1 101 ? 11.468 -5.016 -13.321 1.00 97.31 101 ALA A C 1
ATOM 820 O O . ALA A 1 101 ? 11.428 -4.650 -12.143 1.00 97.31 101 ALA A O 1
ATOM 821 N N . LYS A 1 102 ? 10.884 -6.144 -13.744 1.00 97.75 102 LYS A N 1
ATOM 822 C CA . LYS A 1 102 ? 10.211 -7.091 -12.843 1.00 97.75 102 LYS A CA 1
ATOM 823 C C . LYS A 1 102 ? 11.179 -7.649 -11.805 1.00 97.75 102 LYS A C 1
ATOM 825 O O . LYS A 1 102 ? 10.887 -7.582 -10.613 1.00 97.75 102 LYS A O 1
ATOM 830 N N . SER A 1 103 ? 12.334 -8.146 -12.246 1.00 97.12 103 SER A N 1
ATOM 831 C CA . SER A 1 103 ? 13.360 -8.719 -11.369 1.00 97.12 103 SER A CA 1
ATOM 832 C C . SER A 1 103 ? 13.832 -7.714 -10.314 1.00 97.12 103 SER A C 1
ATOM 834 O O . SER A 1 103 ? 13.926 -8.038 -9.130 1.00 97.12 103 SER A O 1
ATOM 836 N N . GLU A 1 104 ? 14.064 -6.463 -10.707 1.00 96.94 104 GLU A N 1
ATOM 837 C CA . GLU A 1 104 ? 14.463 -5.385 -9.795 1.00 96.94 104 GLU A CA 1
ATOM 838 C C . GLU A 1 104 ? 13.386 -5.037 -8.759 1.00 96.94 104 GLU A C 1
ATOM 840 O O . GLU A 1 104 ? 13.702 -4.784 -7.594 1.00 96.94 104 GLU A O 1
ATOM 845 N N . ILE A 1 105 ? 12.110 -5.030 -9.151 1.00 97.69 105 ILE A N 1
ATOM 846 C CA . ILE A 1 105 ? 10.988 -4.794 -8.231 1.00 97.69 105 ILE A CA 1
ATOM 847 C C . ILE A 1 105 ? 10.847 -5.957 -7.243 1.00 97.69 105 ILE A C 1
ATOM 849 O O . ILE A 1 105 ? 10.768 -5.720 -6.036 1.00 97.69 105 ILE A O 1
ATOM 853 N N . ILE A 1 106 ? 10.838 -7.196 -7.742 1.00 97.38 106 ILE A N 1
ATOM 854 C CA . ILE A 1 106 ? 10.628 -8.403 -6.931 1.00 97.38 106 ILE A CA 1
ATOM 855 C C . ILE A 1 106 ? 11.780 -8.586 -5.942 1.00 97.38 106 ILE A C 1
ATOM 857 O O . ILE A 1 106 ? 11.532 -8.736 -4.748 1.00 97.38 106 ILE A O 1
ATOM 861 N N . SER A 1 107 ? 13.030 -8.485 -6.400 1.00 96.44 107 SER A N 1
ATOM 862 C CA . SER A 1 107 ? 14.204 -8.563 -5.516 1.00 96.44 107 SER A CA 1
ATOM 863 C C . SER A 1 107 ? 14.174 -7.487 -4.427 1.00 96.44 107 SER A C 1
ATOM 865 O O . SER A 1 107 ? 14.393 -7.782 -3.254 1.00 96.44 107 SER A O 1
ATOM 867 N N . THR A 1 108 ? 13.816 -6.246 -4.775 1.00 96.44 108 THR A N 1
ATOM 868 C CA . THR A 1 108 ? 13.664 -5.166 -3.786 1.00 96.44 108 THR A CA 1
ATOM 869 C C . THR A 1 108 ? 12.548 -5.482 -2.779 1.00 96.44 108 THR A C 1
ATOM 871 O O . THR A 1 108 ? 12.719 -5.251 -1.584 1.00 96.44 108 THR A O 1
ATOM 874 N N . SER A 1 109 ? 11.422 -6.041 -3.232 1.00 96.81 109 SER A N 1
ATOM 875 C CA . SER A 1 109 ? 10.319 -6.453 -2.354 1.00 96.81 109 SER A CA 1
ATOM 876 C C . SER A 1 109 ? 10.707 -7.602 -1.420 1.00 96.81 109 SER A C 1
ATOM 878 O O . SER A 1 109 ? 10.227 -7.631 -0.289 1.00 96.81 109 SER A O 1
ATOM 880 N N . GLN A 1 110 ? 11.552 -8.533 -1.867 1.00 95.50 110 GLN A N 1
ATOM 881 C CA . GLN A 1 110 ? 12.058 -9.638 -1.049 1.00 95.50 110 GLN A CA 1
ATOM 882 C C . GLN A 1 110 ? 12.993 -9.136 0.053 1.00 95.50 110 GLN A C 1
ATOM 884 O O . GLN A 1 110 ? 12.824 -9.541 1.197 1.00 95.50 110 GLN A O 1
ATOM 889 N N . ILE A 1 111 ? 13.874 -8.174 -0.248 1.00 94.56 111 ILE A N 1
ATOM 890 C CA . ILE A 1 111 ? 14.736 -7.534 0.764 1.00 94.56 111 ILE A CA 1
ATOM 891 C C . ILE A 1 111 ? 13.897 -6.942 1.903 1.00 94.56 111 ILE A C 1
ATOM 893 O O . ILE A 1 111 ? 14.254 -7.083 3.065 1.00 94.56 111 ILE A O 1
ATOM 897 N N . PHE A 1 112 ? 12.753 -6.317 1.604 1.00 93.00 112 PHE A N 1
ATOM 898 C CA . PHE A 1 112 ? 11.870 -5.782 2.648 1.00 93.00 112 PHE A CA 1
ATOM 899 C C . PHE A 1 112 ? 11.299 -6.855 3.585 1.00 93.00 112 PHE A C 1
ATOM 901 O O . PHE A 1 112 ? 10.966 -6.523 4.717 1.00 93.00 112 PHE A O 1
ATOM 908 N N . ARG A 1 113 ? 11.199 -8.119 3.147 1.00 87.81 113 ARG A N 1
ATOM 909 C CA . ARG A 1 113 ? 10.758 -9.250 3.987 1.00 87.81 113 ARG A CA 1
ATOM 910 C C . ARG A 1 113 ? 11.845 -9.743 4.941 1.00 87.81 113 ARG A C 1
ATOM 912 O O . ARG A 1 113 ? 11.523 -10.449 5.891 1.00 87.81 113 ARG A O 1
ATOM 919 N N . GLU A 1 114 ? 13.102 -9.408 4.675 1.00 86.31 114 GLU A N 1
ATOM 920 C CA . GLU A 1 114 ? 14.266 -9.850 5.450 1.00 86.31 114 GLU A CA 1
ATOM 921 C C . GLU A 1 114 ? 14.720 -8.819 6.502 1.00 86.31 114 GLU A C 1
ATOM 923 O O . GLU A 1 114 ? 15.614 -9.116 7.296 1.00 86.31 114 GLU A O 1
ATOM 928 N N . LEU A 1 115 ? 14.117 -7.622 6.508 1.00 79.88 115 LEU A N 1
ATOM 929 C CA . LEU A 1 115 ? 14.384 -6.522 7.448 1.00 79.88 115 LEU A CA 1
ATOM 930 C C . LEU A 1 115 ? 13.456 -6.564 8.668 1.00 79.88 115 LEU A C 1
ATOM 932 O O . LEU A 1 115 ? 13.961 -6.262 9.774 1.00 79.88 115 LEU A O 1
#